Protein AF-A0A346PEL0-F1 (afdb_monomer_lite)

pLDDT: mean 92.08, std 10.99, range [40.88, 98.5]

Radius of gyration: 15.34 Å; chains: 1; bounding box: 48×20×41 Å

Foldseek 3Di:
DDPPPDDDPVNVVVVVVLLVLLVLLLVLLVVLLVDQFDPQLNVLSVVLNVLSVCLNPDDDDLVVSLVSLVVSLVSLVSDPDGPDPSSRVSSVVSNVSSVVSNVD

Secondary structure (DSSP, 8-state):
----PPPPHHHHHHHHHHHHHHHHHHHHHHHHHTS---HHHHHHHHHHHHHHHHHHHS---HHHHHHHHHHHHHHHHT-S--SSHHHHHHHHHHHHHHHHHHH-

Sequence (104 aa):
MTDEQPATLKDVIDDHALKDRLARLSYHLEATAELPVDRQASRWLGEAEAVARDLERSDLDRETVARRVAKVQDLLDEVDETGHADADEHLVTARRECVDLLES

InterPro domains:
  IPR058465 Domain of unknown function DUF8152 [PF26479] (22-103)

Organism: NCBI:txid2044521

Structure (mmCIF, N/CA/C/O backbone):
data_AF-A0A346PEL0-F1
#
_entry.id   AF-A0A346PEL0-F1
#
loop_
_atom_site.group_PDB
_atom_site.id
_atom_site.type_symbol
_atom_site.label_atom_id
_atom_site.label_alt_id
_atom_site.label_comp_id
_atom_site.label_asym_id
_atom_site.label_entity_id
_atom_site.label_seq_id
_atom_site.pdbx_PDB_ins_code
_atom_site.Cartn_x
_atom_site.Cartn_y
_atom_site.Cartn_z
_atom_site.occupancy
_atom_site.B_iso_or_equiv
_atom_site.auth_seq_id
_atom_site.auth_comp_id
_atom_site.auth_asym_id
_atom_site.auth_atom_id
_atom_site.pdbx_PDB_model_num
ATOM 1 N N . MET A 1 1 ? 34.435 -7.355 -22.837 1.00 40.88 1 MET A N 1
ATOM 2 C CA . MET A 1 1 ? 33.895 -6.074 -23.328 1.00 40.88 1 MET A CA 1
ATOM 3 C C . MET A 1 1 ? 32.400 -6.235 -23.223 1.00 40.88 1 MET A C 1
ATOM 5 O O . MET A 1 1 ? 31.825 -6.930 -24.044 1.00 40.88 1 MET A O 1
ATOM 9 N N . THR A 1 2 ? 31.835 -5.826 -22.097 1.00 50.34 2 THR A N 1
ATOM 10 C CA . THR A 1 2 ? 30.398 -5.911 -21.846 1.00 50.34 2 THR A CA 1
ATOM 11 C C . THR A 1 2 ? 29.706 -4.908 -22.758 1.00 50.34 2 THR A C 1
ATOM 13 O O . THR A 1 2 ? 30.006 -3.719 -22.695 1.00 50.34 2 THR A O 1
ATOM 16 N N . ASP A 1 3 ? 28.839 -5.410 -23.634 1.00 46.03 3 ASP A N 1
ATOM 17 C CA . ASP A 1 3 ? 27.797 -4.627 -24.291 1.00 46.03 3 ASP A CA 1
ATOM 18 C C . ASP A 1 3 ? 26.860 -4.100 -23.192 1.00 46.03 3 ASP A C 1
ATOM 20 O O . ASP A 1 3 ? 25.936 -4.790 -22.766 1.00 46.03 3 ASP A O 1
ATOM 24 N N . GLU A 1 4 ? 27.118 -2.897 -22.678 1.00 55.88 4 GLU A N 1
ATOM 25 C CA . GLU A 1 4 ? 26.062 -2.102 -22.050 1.00 55.88 4 GLU A CA 1
ATOM 26 C C . GLU A 1 4 ? 25.189 -1.569 -23.186 1.00 55.88 4 GLU A C 1
ATOM 28 O O . GLU A 1 4 ? 25.436 -0.500 -23.747 1.00 55.88 4 GLU A O 1
ATOM 33 N N . GLN A 1 5 ? 24.196 -2.363 -23.589 1.00 60.12 5 GLN A N 1
ATOM 34 C CA . GLN A 1 5 ? 23.125 -1.847 -24.430 1.00 60.12 5 GLN A CA 1
ATOM 35 C C . GLN A 1 5 ? 22.398 -0.756 -23.632 1.00 60.12 5 GLN A C 1
ATOM 37 O O . GLN A 1 5 ? 21.932 -1.032 -22.525 1.00 60.12 5 GLN A O 1
ATOM 42 N N . PRO A 1 6 ? 22.315 0.483 -24.146 1.00 61.59 6 PRO A N 1
ATOM 43 C CA . PRO A 1 6 ? 21.618 1.552 -23.449 1.00 61.59 6 PRO A CA 1
ATOM 44 C C . PRO A 1 6 ? 20.141 1.179 -23.304 1.00 61.59 6 PRO A C 1
ATOM 46 O O . PRO A 1 6 ? 19.513 0.769 -24.284 1.00 61.59 6 PRO A O 1
ATOM 49 N N . ALA A 1 7 ? 19.604 1.333 -22.089 1.00 73.25 7 ALA A N 1
ATOM 50 C CA . ALA A 1 7 ? 18.178 1.182 -21.814 1.00 73.25 7 ALA A CA 1
ATOM 51 C C . ALA A 1 7 ? 17.371 1.980 -22.844 1.00 73.25 7 ALA A C 1
ATOM 53 O O . ALA A 1 7 ? 17.717 3.118 -23.188 1.00 73.25 7 ALA A O 1
ATOM 54 N N . THR A 1 8 ? 16.318 1.375 -23.387 1.00 85.12 8 THR A N 1
ATOM 55 C CA . THR A 1 8 ? 15.509 2.063 -24.386 1.00 85.12 8 THR A CA 1
ATOM 56 C C . THR A 1 8 ? 14.731 3.200 -23.721 1.00 85.12 8 THR A C 1
ATOM 58 O O . THR A 1 8 ? 14.463 3.176 -22.522 1.00 85.12 8 THR A O 1
ATOM 61 N N . LEU A 1 9 ? 14.319 4.209 -24.499 1.00 82.38 9 LEU A N 1
ATOM 62 C CA . LEU A 1 9 ? 13.455 5.281 -23.984 1.00 82.38 9 LEU A CA 1
ATOM 63 C C . LEU A 1 9 ? 12.181 4.717 -23.330 1.00 82.38 9 LEU A C 1
ATOM 65 O O . LEU A 1 9 ? 11.684 5.295 -22.370 1.00 82.38 9 LEU A O 1
ATOM 69 N N . LYS A 1 10 ? 11.679 3.584 -23.839 1.00 82.00 10 LYS A N 1
ATOM 70 C CA . LYS A 1 10 ? 10.542 2.874 -23.259 1.00 82.00 10 LYS A CA 1
ATOM 71 C C . LYS A 1 10 ? 10.864 2.355 -21.855 1.00 82.00 10 LYS A C 1
ATOM 73 O O . LYS A 1 10 ? 10.104 2.655 -20.948 1.00 82.00 10 LYS A O 1
ATOM 78 N N . ASP A 1 11 ? 11.996 1.677 -21.669 1.00 85.00 11 ASP A N 1
ATOM 79 C CA . ASP A 1 11 ? 12.383 1.123 -20.362 1.00 85.00 11 ASP A CA 1
ATOM 80 C C . ASP A 1 11 ? 12.515 2.228 -19.301 1.00 85.00 11 ASP A C 1
ATOM 82 O O . ASP A 1 11 ? 12.014 2.091 -18.191 1.00 85.00 11 ASP A O 1
ATOM 86 N N . VAL A 1 12 ? 13.097 3.377 -19.667 1.00 85.12 12 VAL A N 1
ATOM 87 C CA . VAL A 1 12 ? 13.221 4.537 -18.763 1.00 85.12 12 VAL A CA 1
ATOM 88 C C . VAL A 1 12 ? 11.855 5.128 -18.394 1.00 85.12 12 VAL A C 1
ATOM 90 O O . VAL A 1 12 ? 11.640 5.515 -17.245 1.00 85.12 12 VAL A O 1
ATOM 93 N N . ILE A 1 13 ? 10.929 5.222 -19.356 1.00 86.81 13 ILE A N 1
ATOM 94 C CA . ILE A 1 13 ? 9.558 5.688 -19.096 1.00 86.81 13 ILE A CA 1
ATOM 95 C C . ILE A 1 13 ? 8.827 4.697 -18.185 1.00 86.81 13 ILE A C 1
ATOM 97 O O . ILE A 1 13 ? 8.178 5.126 -17.232 1.00 86.81 13 ILE A O 1
ATOM 101 N N . ASP A 1 14 ? 8.962 3.396 -18.446 1.00 89.19 14 ASP A N 1
ATOM 102 C CA . ASP A 1 14 ? 8.336 2.336 -17.656 1.00 89.19 14 ASP A CA 1
ATOM 103 C C . ASP A 1 14 ? 8.885 2.331 -16.215 1.00 89.19 14 ASP A C 1
ATOM 105 O O . ASP A 1 14 ? 8.121 2.152 -15.267 1.00 89.19 14 ASP A O 1
ATOM 109 N N . ASP A 1 15 ? 10.182 2.590 -16.021 1.00 90.06 15 ASP A N 1
ATOM 110 C CA . ASP A 1 15 ? 10.805 2.721 -14.697 1.00 90.06 15 ASP A CA 1
ATOM 111 C C . ASP A 1 15 ? 10.348 3.989 -13.953 1.00 90.06 15 ASP A C 1
ATOM 113 O O . ASP A 1 15 ? 10.092 3.944 -12.748 1.00 90.06 15 ASP A O 1
ATOM 117 N N . HIS A 1 16 ? 10.206 5.128 -14.643 1.00 91.94 16 HIS A N 1
ATOM 118 C CA . HIS A 1 16 ? 9.674 6.351 -14.028 1.00 91.94 16 HIS A CA 1
ATOM 119 C C . HIS A 1 16 ? 8.205 6.178 -13.628 1.00 91.94 16 HIS A C 1
ATOM 121 O O . HIS A 1 16 ? 7.818 6.543 -12.521 1.00 91.94 16 HIS A O 1
ATOM 127 N N . ALA A 1 17 ? 7.392 5.572 -14.498 1.00 92.50 17 ALA A N 1
ATOM 128 C CA . ALA A 1 17 ? 5.996 5.268 -14.204 1.00 92.50 17 ALA A CA 1
ATOM 129 C C . ALA A 1 17 ? 5.867 4.304 -13.013 1.00 92.50 17 ALA A C 1
ATOM 131 O O . ALA A 1 17 ? 5.002 4.501 -12.156 1.00 92.50 17 ALA A O 1
ATOM 132 N N . LEU A 1 18 ? 6.751 3.303 -12.928 1.00 94.19 18 LEU A N 1
ATOM 133 C CA . LEU A 1 18 ? 6.844 2.400 -11.784 1.00 94.19 18 LEU A CA 1
ATOM 134 C C . LEU A 1 18 ? 7.169 3.167 -10.493 1.00 94.19 18 LEU A C 1
ATOM 136 O O . LEU A 1 18 ? 6.455 3.019 -9.501 1.00 94.19 18 LEU A O 1
ATOM 140 N N . LYS A 1 19 ? 8.195 4.028 -10.506 1.00 95.12 19 LYS A N 1
ATOM 141 C CA . LYS A 1 19 ? 8.568 4.848 -9.340 1.00 95.12 19 LYS A CA 1
ATOM 142 C C . LYS A 1 19 ? 7.450 5.790 -8.903 1.00 95.12 19 LYS A C 1
ATOM 144 O O . LYS A 1 19 ? 7.168 5.870 -7.711 1.00 95.12 19 LYS A O 1
ATOM 149 N N . ASP A 1 20 ? 6.768 6.440 -9.844 1.00 96.75 20 ASP A N 1
ATOM 150 C CA . ASP A 1 20 ? 5.638 7.321 -9.537 1.00 96.75 20 ASP A CA 1
ATOM 151 C C . ASP A 1 20 ? 4.484 6.561 -8.868 1.00 96.75 20 ASP A C 1
ATOM 153 O O . ASP A 1 20 ? 3.842 7.081 -7.955 1.00 96.75 20 ASP A O 1
ATOM 157 N N . ARG A 1 21 ? 4.208 5.326 -9.305 1.00 97.25 21 ARG A N 1
ATOM 158 C CA . ARG A 1 21 ? 3.195 4.459 -8.683 1.00 97.25 21 ARG A CA 1
ATOM 159 C C . ARG A 1 21 ? 3.592 4.033 -7.274 1.00 97.25 21 ARG A C 1
ATOM 161 O O . ARG A 1 21 ? 2.771 4.123 -6.365 1.00 97.25 21 ARG A O 1
ATOM 168 N N . LEU A 1 22 ? 4.846 3.629 -7.072 1.00 98.00 22 LEU A N 1
ATOM 169 C CA . LEU A 1 22 ? 5.364 3.279 -5.746 1.00 98.00 22 LEU A CA 1
ATOM 170 C C . LEU A 1 22 ? 5.307 4.472 -4.782 1.00 98.00 22 LEU A C 1
ATOM 172 O O . LEU A 1 22 ? 4.891 4.308 -3.636 1.00 98.00 22 LEU A O 1
ATOM 176 N N . ALA A 1 23 ? 5.634 5.676 -5.256 1.00 97.94 23 ALA A N 1
ATOM 177 C CA . ALA A 1 23 ? 5.509 6.902 -4.473 1.00 97.94 23 ALA A CA 1
ATOM 178 C C . ALA A 1 23 ? 4.048 7.203 -4.097 1.00 97.94 23 ALA A C 1
ATOM 180 O O . ALA A 1 23 ? 3.768 7.553 -2.953 1.00 97.94 23 ALA A O 1
ATOM 181 N N . ARG A 1 24 ? 3.094 7.020 -5.023 1.00 98.12 24 ARG A N 1
ATOM 182 C CA . ARG A 1 24 ? 1.659 7.178 -4.717 1.00 98.12 24 ARG A CA 1
ATOM 183 C C . ARG A 1 24 ? 1.156 6.148 -3.710 1.00 98.12 24 ARG A C 1
ATOM 185 O O . ARG A 1 24 ? 0.409 6.514 -2.807 1.00 98.12 24 ARG A O 1
ATOM 192 N N . LEU A 1 25 ? 1.574 4.889 -3.841 1.00 98.31 25 LEU A N 1
ATOM 193 C CA . LEU A 1 25 ? 1.240 3.838 -2.881 1.00 98.31 25 LEU A CA 1
ATOM 194 C C . LEU A 1 25 ? 1.743 4.202 -1.476 1.00 98.31 25 LEU A C 1
ATOM 196 O O . LEU A 1 25 ? 0.962 4.197 -0.528 1.00 98.31 25 LEU A O 1
ATOM 200 N N . SER A 1 26 ? 3.022 4.571 -1.366 1.00 98.06 26 SER A N 1
ATOM 201 C CA . SER A 1 26 ? 3.664 5.031 -0.126 1.00 98.06 26 SER A CA 1
ATOM 202 C C . SER A 1 26 ? 2.903 6.210 0.496 1.00 98.06 26 SER A C 1
ATOM 204 O O . SER A 1 26 ? 2.488 6.141 1.651 1.00 98.06 26 SER A O 1
ATOM 206 N N . TYR A 1 27 ? 2.599 7.235 -0.308 1.00 98.31 27 TYR A N 1
ATOM 207 C CA . TYR A 1 27 ? 1.850 8.418 0.120 1.00 98.31 27 TYR A CA 1
ATOM 208 C C . TYR A 1 27 ? 0.467 8.088 0.694 1.00 98.31 27 TYR A C 1
ATOM 210 O O . TYR A 1 27 ? 0.098 8.601 1.748 1.00 98.31 27 TYR A O 1
ATOM 218 N N . HIS A 1 28 ? -0.317 7.241 0.022 1.00 98.31 28 HIS A N 1
ATOM 219 C CA . HIS A 1 28 ? -1.656 6.901 0.507 1.00 98.31 28 HIS A CA 1
ATOM 220 C C . HIS A 1 28 ? -1.620 6.095 1.808 1.00 98.31 28 HIS A C 1
ATOM 222 O O . HIS A 1 28 ? -2.480 6.289 2.667 1.00 98.31 28 HIS A O 1
ATOM 228 N N . LEU A 1 29 ? -0.622 5.229 1.986 1.00 97.69 29 LEU A N 1
ATOM 229 C CA . LEU A 1 29 ? -0.455 4.480 3.231 1.00 97.69 29 LEU A CA 1
ATOM 230 C C . LEU A 1 29 ? -0.040 5.396 4.389 1.00 97.69 29 LEU A C 1
ATOM 232 O O . LEU A 1 29 ? -0.644 5.312 5.456 1.00 97.69 29 LEU A O 1
ATOM 236 N N . GLU A 1 30 ? 0.890 6.326 4.156 1.00 97.31 30 GLU A N 1
ATOM 237 C CA . GLU A 1 30 ? 1.273 7.351 5.139 1.00 97.31 30 GLU A CA 1
ATOM 238 C C . GLU A 1 30 ? 0.071 8.237 5.511 1.00 97.31 30 GLU A C 1
ATOM 240 O O . GLU A 1 30 ? -0.234 8.417 6.688 1.00 97.31 30 GLU A O 1
ATOM 245 N N . ALA A 1 31 ? -0.697 8.709 4.523 1.00 97.25 31 ALA A N 1
ATOM 246 C CA . ALA A 1 31 ? -1.896 9.511 4.765 1.00 97.25 31 ALA A CA 1
ATOM 247 C C . ALA A 1 31 ? -2.969 8.754 5.570 1.00 97.25 31 ALA A C 1
ATOM 249 O O . ALA A 1 31 ? -3.664 9.352 6.388 1.00 97.25 31 ALA A O 1
ATOM 250 N N . THR A 1 32 ? -3.082 7.436 5.380 1.00 95.69 32 THR A N 1
ATOM 251 C CA . THR A 1 32 ? -3.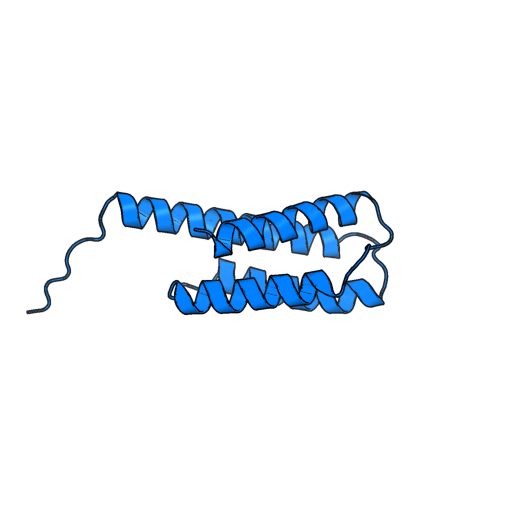972 6.585 6.186 1.00 95.69 32 THR A CA 1
ATOM 252 C C . THR A 1 32 ? -3.483 6.492 7.639 1.00 95.69 32 THR A C 1
ATOM 254 O O . THR A 1 32 ? -4.294 6.528 8.562 1.00 95.69 32 THR A O 1
ATOM 257 N N . ALA A 1 33 ? -2.167 6.397 7.862 1.00 90.50 33 ALA A N 1
ATOM 258 C CA . ALA A 1 33 ? -1.566 6.275 9.192 1.00 90.50 33 ALA A CA 1
ATOM 259 C C . ALA A 1 33 ? -1.662 7.560 10.042 1.00 90.50 33 ALA A C 1
ATOM 261 O O . ALA A 1 33 ? -1.685 7.478 11.271 1.00 90.50 33 ALA A O 1
ATOM 262 N N . GLU A 1 34 ? -1.760 8.731 9.407 1.00 94.06 34 GLU A N 1
ATOM 263 C CA . GLU A 1 34 ? -1.951 10.031 10.074 1.00 94.06 34 GLU A CA 1
ATOM 264 C C . GLU A 1 34 ? -3.398 10.269 10.561 1.00 94.06 34 GLU A C 1
ATOM 266 O O . GLU A 1 34 ? -3.676 11.229 11.288 1.00 94.06 34 GLU A O 1
ATOM 271 N N . LEU A 1 35 ? -4.339 9.400 10.180 1.00 95.88 35 LEU A N 1
ATOM 272 C CA . LEU A 1 35 ? -5.755 9.496 10.534 1.00 95.88 35 LEU A CA 1
ATOM 273 C C . LEU A 1 35 ? -6.104 8.615 11.749 1.00 95.88 35 LEU A C 1
ATOM 275 O O . LEU A 1 35 ? -5.401 7.650 12.056 1.00 95.88 35 LEU A O 1
ATOM 279 N N . PRO A 1 36 ? -7.196 8.924 12.480 1.00 92.88 36 PRO A N 1
ATOM 280 C CA . PRO A 1 36 ? -7.595 8.173 13.668 1.00 92.88 36 PRO A CA 1
ATOM 281 C C . PRO A 1 36 ? -8.263 6.843 13.285 1.00 92.88 36 PRO A C 1
ATOM 283 O O . PRO A 1 36 ? -9.476 6.688 13.406 1.00 92.88 36 PRO A O 1
ATOM 286 N N . VAL A 1 37 ? -7.456 5.892 12.823 1.00 93.62 37 VAL A N 1
ATOM 287 C CA . VAL A 1 37 ? -7.889 4.550 12.421 1.00 93.62 37 VAL A CA 1
ATOM 288 C C . VAL A 1 37 ? -7.930 3.575 13.601 1.00 93.62 37 VAL A C 1
ATOM 290 O O . VAL A 1 37 ? -7.246 3.752 14.617 1.00 93.62 37 VAL A O 1
ATOM 293 N N . ASP A 1 38 ? -8.708 2.505 13.459 1.00 90.00 38 ASP A N 1
ATOM 294 C CA . ASP A 1 38 ? -8.792 1.446 14.462 1.00 90.00 38 ASP A CA 1
ATOM 295 C C . ASP A 1 38 ? -7.442 0.760 14.715 1.00 90.00 38 ASP A C 1
ATOM 297 O O . ASP A 1 38 ? -6.690 0.439 13.795 1.00 90.00 38 ASP A O 1
ATOM 301 N N . ARG A 1 39 ? -7.152 0.428 15.984 1.00 87.00 39 ARG A N 1
ATOM 302 C CA . ARG A 1 39 ? -5.861 -0.184 16.374 1.00 87.00 39 ARG A CA 1
ATOM 303 C C . ARG A 1 39 ? -5.528 -1.467 15.619 1.00 87.00 39 ARG A C 1
ATOM 305 O O . ARG A 1 39 ? -4.351 -1.775 15.442 1.00 87.00 39 ARG A O 1
ATOM 312 N N . GLN A 1 40 ? -6.544 -2.258 15.272 1.00 86.62 40 GLN A N 1
ATOM 313 C CA . GLN A 1 40 ? -6.342 -3.499 14.530 1.00 86.62 40 GLN A CA 1
ATOM 314 C C . GLN A 1 40 ? -5.851 -3.197 13.111 1.00 86.62 40 GLN A C 1
ATOM 316 O O . GLN A 1 40 ? -4.860 -3.790 12.688 1.00 86.62 40 GLN A O 1
ATOM 321 N N . ALA A 1 41 ? -6.468 -2.221 12.438 1.00 91.75 41 ALA A N 1
ATOM 322 C CA . ALA A 1 41 ? -6.039 -1.738 11.132 1.00 91.75 41 ALA A CA 1
ATOM 323 C C . ALA A 1 41 ? -4.641 -1.103 11.196 1.00 91.75 41 ALA A C 1
ATOM 325 O O . ALA A 1 41 ? -3.798 -1.421 10.360 1.00 91.75 41 ALA A O 1
ATOM 326 N N . SER A 1 42 ? -4.338 -0.296 12.227 1.00 92.44 42 SER A N 1
ATOM 327 C CA . SER A 1 42 ? -3.031 0.377 12.369 1.00 92.44 42 SER A CA 1
ATOM 328 C C . SER A 1 42 ? -1.844 -0.581 12.279 1.00 92.44 42 SER A C 1
ATOM 330 O O . SER A 1 42 ? -0.800 -0.223 11.738 1.00 92.44 42 SER A O 1
ATOM 332 N N . ARG A 1 43 ? -1.979 -1.803 12.815 1.00 94.06 43 ARG A N 1
ATOM 333 C CA . ARG A 1 43 ? -0.901 -2.799 12.768 1.00 94.06 43 ARG A CA 1
ATOM 334 C C . ARG A 1 43 ? -0.575 -3.204 11.330 1.00 94.06 43 ARG A C 1
ATOM 336 O O . ARG A 1 43 ? 0.599 -3.262 10.979 1.00 94.06 43 ARG A O 1
ATOM 343 N N . TRP A 1 44 ? -1.597 -3.512 10.538 1.00 96.88 44 TRP A N 1
ATOM 344 C CA . TRP A 1 44 ? -1.437 -3.943 9.151 1.00 96.88 44 TRP A CA 1
ATOM 345 C C . TRP A 1 44 ? -0.993 -2.786 8.256 1.00 96.88 44 TRP A C 1
ATOM 347 O O . TRP A 1 44 ? -0.050 -2.936 7.482 1.00 96.88 44 TRP A O 1
ATOM 357 N N . LEU A 1 45 ? -1.605 -1.613 8.438 1.00 96.12 45 LEU A N 1
ATOM 358 C CA . LEU A 1 45 ? -1.286 -0.394 7.696 1.00 96.12 45 LEU A CA 1
ATOM 359 C C . LEU A 1 45 ? 0.160 0.057 7.920 1.00 96.12 45 LEU A C 1
ATOM 361 O O . LEU A 1 45 ? 0.847 0.375 6.957 1.00 96.12 45 LEU A O 1
ATOM 365 N N . GLY A 1 46 ? 0.657 0.007 9.160 1.00 96.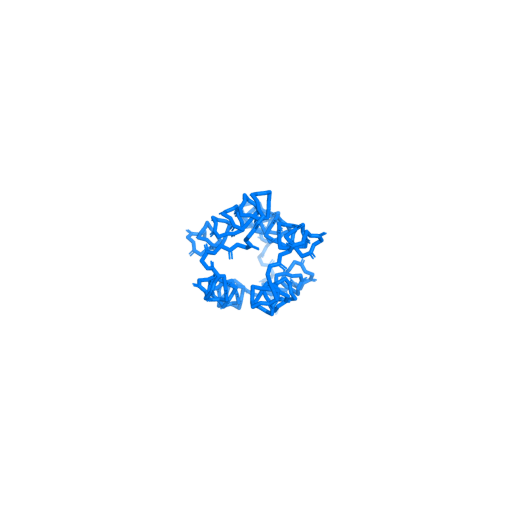31 46 GLY A N 1
ATOM 366 C CA . GLY A 1 46 ? 2.044 0.373 9.455 1.00 96.31 46 GLY A CA 1
ATOM 367 C C . GLY A 1 46 ? 3.073 -0.573 8.823 1.00 96.31 46 GLY A C 1
ATOM 368 O O . GLY A 1 46 ? 4.132 -0.131 8.381 1.00 96.31 46 GLY A O 1
ATOM 369 N N . GLU A 1 47 ? 2.778 -1.877 8.739 1.00 97.69 47 GLU A N 1
ATOM 370 C CA . GLU A 1 47 ? 3.651 -2.823 8.027 1.00 97.69 47 GLU A CA 1
ATOM 371 C C . GLU A 1 47 ? 3.611 -2.578 6.513 1.00 97.69 47 GLU A C 1
ATOM 373 O O . GLU A 1 47 ? 4.659 -2.542 5.866 1.00 97.69 47 GLU A O 1
ATOM 378 N N . ALA A 1 48 ? 2.417 -2.357 5.958 1.00 98.19 48 ALA A N 1
ATOM 379 C CA . ALA A 1 48 ? 2.231 -2.046 4.545 1.00 98.19 48 ALA A CA 1
ATOM 380 C C . ALA A 1 48 ? 2.986 -0.768 4.144 1.00 98.19 48 ALA A C 1
ATOM 382 O O . ALA A 1 48 ? 3.723 -0.777 3.156 1.00 98.19 48 ALA A O 1
ATOM 383 N N . GLU A 1 49 ? 2.860 0.302 4.934 1.00 97.75 49 GLU A N 1
ATOM 384 C CA . GLU A 1 49 ? 3.564 1.573 4.733 1.00 97.75 49 GLU A CA 1
ATOM 385 C C . GLU A 1 49 ? 5.082 1.368 4.742 1.00 97.75 49 GLU A C 1
ATOM 387 O O . GLU A 1 49 ? 5.779 1.810 3.828 1.00 97.75 49 GLU A O 1
ATOM 392 N N . ALA A 1 50 ? 5.606 0.639 5.731 1.00 97.75 50 ALA A N 1
ATOM 393 C CA . ALA A 1 50 ? 7.038 0.380 5.831 1.00 97.75 50 ALA A CA 1
ATOM 394 C C . ALA A 1 50 ? 7.583 -0.337 4.584 1.00 97.75 50 ALA A C 1
ATOM 396 O O . ALA A 1 50 ? 8.655 0.019 4.089 1.00 97.75 50 ALA A O 1
ATOM 397 N N . VAL A 1 51 ? 6.843 -1.315 4.050 1.00 98.12 51 VAL A N 1
ATOM 398 C CA . VAL A 1 51 ? 7.223 -2.028 2.821 1.00 98.12 51 VAL A CA 1
ATOM 399 C C . VAL A 1 51 ? 7.125 -1.116 1.594 1.00 98.12 51 VAL A C 1
ATOM 401 O O . VAL A 1 51 ? 8.048 -1.106 0.779 1.00 98.12 51 VAL A O 1
ATOM 404 N N . ALA A 1 52 ? 6.051 -0.334 1.456 1.00 97.75 52 ALA A N 1
ATOM 405 C CA . ALA A 1 52 ? 5.866 0.585 0.331 1.00 97.75 52 ALA A CA 1
ATOM 406 C C . ALA A 1 52 ? 6.937 1.685 0.292 1.00 97.75 52 ALA A C 1
ATOM 408 O O . ALA A 1 52 ? 7.495 1.979 -0.764 1.00 97.75 52 ALA A O 1
ATOM 409 N N . ARG A 1 53 ? 7.301 2.228 1.452 1.00 97.50 53 ARG A N 1
ATOM 410 C CA . ARG A 1 53 ? 8.368 3.222 1.589 1.00 97.50 53 ARG A CA 1
ATOM 411 C C . ARG A 1 53 ? 9.748 2.647 1.274 1.00 97.50 53 ARG A C 1
ATOM 413 O O . ARG A 1 53 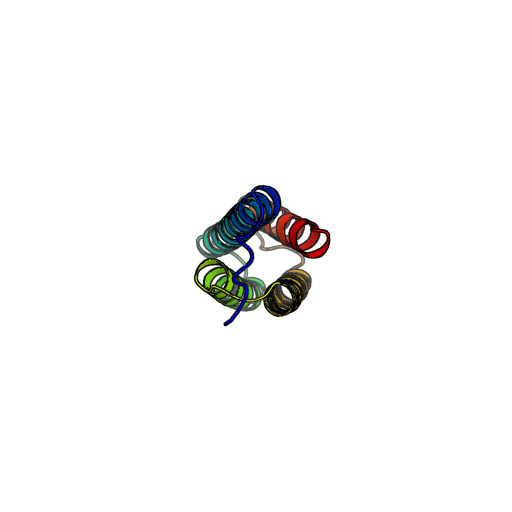? 10.598 3.342 0.720 1.00 97.50 53 ARG A O 1
ATOM 420 N N . ASP A 1 54 ? 9.993 1.387 1.632 1.00 97.69 54 ASP A N 1
ATOM 421 C CA . ASP A 1 54 ? 11.231 0.692 1.265 1.00 97.69 54 ASP A CA 1
ATOM 422 C C . ASP A 1 54 ? 11.312 0.453 -0.248 1.00 97.69 54 ASP A C 1
ATOM 424 O O . ASP A 1 54 ? 12.372 0.638 -0.846 1.00 97.69 54 ASP A O 1
ATOM 428 N N . LEU A 1 55 ? 10.184 0.109 -0.878 1.00 97.25 55 LEU A N 1
ATOM 429 C CA . LEU A 1 55 ? 10.066 -0.020 -2.330 1.00 97.25 55 LEU A CA 1
ATOM 430 C C . LEU A 1 55 ? 10.308 1.303 -3.060 1.00 97.25 55 LEU A C 1
ATOM 432 O O . LEU A 1 55 ? 11.055 1.326 -4.029 1.00 97.25 55 LEU A O 1
ATOM 436 N N . GLU A 1 56 ? 9.716 2.398 -2.586 1.00 96.25 56 GLU A N 1
ATOM 437 C CA . GLU A 1 56 ? 9.888 3.740 -3.159 1.00 96.25 56 GLU A CA 1
ATOM 438 C C . GLU A 1 56 ? 11.363 4.181 -3.175 1.00 96.25 56 GLU A C 1
ATOM 440 O O . GLU A 1 56 ? 11.825 4.846 -4.103 1.00 96.25 56 GLU A O 1
ATOM 445 N N . ARG A 1 57 ? 12.119 3.815 -2.134 1.00 94.44 57 ARG A N 1
ATOM 446 C CA . ARG A 1 57 ? 13.499 4.278 -1.918 1.00 94.44 57 ARG A CA 1
ATOM 447 C C . ARG A 1 57 ? 14.561 3.373 -2.515 1.00 94.44 57 ARG A C 1
ATOM 449 O O . ARG A 1 57 ? 15.702 3.808 -2.679 1.00 94.44 57 ARG A O 1
ATOM 456 N N . SER A 1 58 ? 14.210 2.122 -2.774 1.00 93.00 58 SER A N 1
ATOM 457 C CA . SER A 1 58 ? 15.150 1.111 -3.230 1.00 93.00 58 SER A CA 1
ATOM 458 C C . SER A 1 58 ? 15.115 0.979 -4.744 1.00 93.00 58 SER A C 1
ATOM 460 O O . SER A 1 58 ? 14.062 1.038 -5.370 1.00 93.00 58 SER A O 1
ATOM 462 N N . ASP A 1 59 ? 16.284 0.749 -5.332 1.00 92.06 59 ASP A N 1
ATOM 463 C CA . ASP A 1 59 ? 16.398 0.359 -6.733 1.00 92.06 59 ASP A CA 1
ATOM 464 C C . ASP A 1 59 ? 16.432 -1.172 -6.791 1.00 92.06 59 ASP A C 1
ATOM 466 O O . ASP A 1 59 ? 17.464 -1.796 -6.533 1.00 92.06 59 ASP A O 1
ATOM 470 N N . LEU A 1 60 ? 15.259 -1.779 -6.974 1.00 93.31 60 LEU A N 1
ATOM 471 C CA . LEU A 1 60 ? 15.065 -3.229 -6.960 1.00 93.31 60 LEU A CA 1
ATOM 472 C C . LEU A 1 60 ? 14.631 -3.705 -8.341 1.00 93.31 60 LEU A C 1
ATOM 474 O O . LEU A 1 60 ? 13.954 -2.994 -9.081 1.00 93.31 60 LEU A O 1
ATOM 478 N N . ASP A 1 61 ? 14.973 -4.947 -8.661 1.00 93.25 61 ASP A N 1
ATOM 479 C CA . ASP A 1 61 ? 14.488 -5.594 -9.871 1.00 93.25 61 ASP A CA 1
ATOM 480 C C . ASP A 1 61 ? 12.956 -5.780 -9.839 1.00 93.25 61 ASP A C 1
ATOM 482 O O . ASP A 1 61 ? 12.332 -5.867 -8.774 1.00 93.25 61 ASP A O 1
ATOM 486 N N . ARG A 1 62 ? 12.340 -5.870 -11.026 1.00 92.25 62 ARG A N 1
ATOM 487 C CA . ARG A 1 62 ? 10.876 -5.945 -11.181 1.00 92.25 62 ARG A CA 1
ATOM 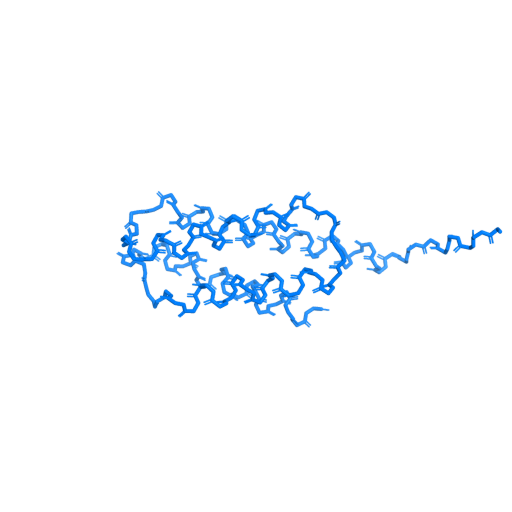488 C C . ARG A 1 62 ? 10.248 -7.144 -10.470 1.00 92.25 62 ARG A C 1
ATOM 490 O O . ARG A 1 62 ? 9.145 -7.017 -9.947 1.00 92.25 62 ARG A O 1
ATOM 497 N N . GLU A 1 63 ? 10.936 -8.284 -10.410 1.00 95.06 63 GLU A N 1
ATOM 498 C CA . GLU A 1 63 ? 10.431 -9.481 -9.726 1.00 95.06 63 GLU A CA 1
ATOM 499 C C . GLU A 1 63 ? 10.359 -9.248 -8.211 1.00 95.06 63 GLU A C 1
ATOM 501 O O . GLU A 1 63 ? 9.343 -9.531 -7.566 1.00 95.06 63 GLU A O 1
ATOM 506 N N . THR A 1 64 ? 11.410 -8.660 -7.637 1.00 96.81 64 THR A N 1
ATOM 507 C CA . THR A 1 64 ? 11.437 -8.273 -6.227 1.00 96.81 64 THR A CA 1
ATOM 508 C C . THR A 1 64 ? 10.377 -7.221 -5.907 1.00 96.81 64 THR A C 1
ATOM 510 O O . THR A 1 64 ? 9.718 -7.339 -4.868 1.00 96.81 64 THR A O 1
ATOM 513 N N . VAL A 1 65 ? 10.192 -6.220 -6.776 1.00 97.06 65 VAL A N 1
ATOM 514 C CA . VAL A 1 65 ? 9.138 -5.205 -6.620 1.00 97.06 65 VAL A CA 1
ATOM 515 C C . VAL A 1 65 ? 7.764 -5.867 -6.613 1.00 97.06 65 VAL A C 1
ATOM 517 O O . VAL A 1 65 ? 7.042 -5.718 -5.629 1.00 97.06 65 VAL A O 1
ATOM 520 N N . ALA A 1 66 ? 7.433 -6.667 -7.629 1.00 97.38 66 ALA A N 1
ATOM 521 C CA . ALA A 1 66 ? 6.137 -7.337 -7.737 1.00 97.38 66 ALA A CA 1
ATOM 522 C C . ALA A 1 66 ? 5.834 -8.205 -6.506 1.00 97.38 66 ALA A C 1
ATOM 524 O O . ALA A 1 66 ? 4.771 -8.090 -5.899 1.00 97.38 66 ALA A O 1
ATOM 525 N N . ARG A 1 67 ? 6.800 -9.012 -6.050 1.00 98.31 67 ARG A N 1
ATOM 526 C CA . ARG A 1 67 ? 6.637 -9.851 -4.852 1.00 98.31 67 ARG A CA 1
ATOM 527 C C . ARG A 1 67 ? 6.340 -9.035 -3.593 1.00 98.31 67 ARG A C 1
ATOM 529 O O . ARG A 1 67 ? 5.570 -9.466 -2.737 1.00 98.31 67 ARG A O 1
ATOM 536 N N . ARG A 1 68 ? 6.990 -7.884 -3.431 1.00 98.38 68 ARG A N 1
ATOM 537 C CA . ARG A 1 68 ? 6.788 -7.018 -2.262 1.00 98.38 68 ARG A CA 1
ATOM 538 C C . ARG A 1 68 ? 5.493 -6.217 -2.361 1.00 98.38 68 ARG A C 1
ATOM 540 O O . ARG A 1 68 ? 4.841 -6.044 -1.341 1.00 98.38 68 ARG A O 1
ATOM 547 N N . VAL A 1 69 ? 5.087 -5.795 -3.558 1.00 98.50 69 VAL A N 1
ATOM 548 C CA . VAL A 1 69 ? 3.770 -5.182 -3.789 1.00 98.50 69 VAL A CA 1
ATOM 549 C C . VAL A 1 69 ? 2.651 -6.178 -3.486 1.00 98.50 69 VAL A C 1
ATOM 551 O O . VAL A 1 69 ? 1.703 -5.813 -2.799 1.00 98.50 69 VAL A O 1
ATOM 554 N N . ALA A 1 70 ? 2.786 -7.444 -3.894 1.00 98.38 70 ALA A N 1
ATOM 555 C CA . ALA A 1 70 ? 1.835 -8.495 -3.527 1.00 98.38 70 ALA A CA 1
ATOM 556 C C . ALA A 1 70 ? 1.733 -8.653 -2.001 1.00 98.38 70 ALA A C 1
ATOM 558 O O . ALA A 1 70 ? 0.642 -8.727 -1.451 1.00 98.38 70 ALA A O 1
ATOM 559 N N . LYS A 1 71 ? 2.865 -8.583 -1.287 1.00 98.38 71 LYS A N 1
ATOM 560 C CA . LYS A 1 71 ? 2.856 -8.584 0.182 1.00 98.38 71 LYS A CA 1
ATOM 561 C C . LYS A 1 71 ? 2.124 -7.371 0.771 1.00 98.38 71 LYS A C 1
ATOM 563 O O . LYS A 1 71 ? 1.448 -7.524 1.783 1.00 98.38 71 LYS A O 1
ATOM 568 N N . VAL A 1 72 ? 2.262 -6.183 0.177 1.00 98.50 72 VAL A N 1
ATOM 569 C CA . VAL A 1 72 ? 1.476 -5.006 0.585 1.00 98.50 72 VAL A CA 1
ATOM 570 C C . VAL A 1 72 ? -0.009 -5.279 0.369 1.00 98.50 72 VAL A C 1
ATOM 572 O O . VAL A 1 72 ? -0.780 -5.084 1.298 1.00 98.50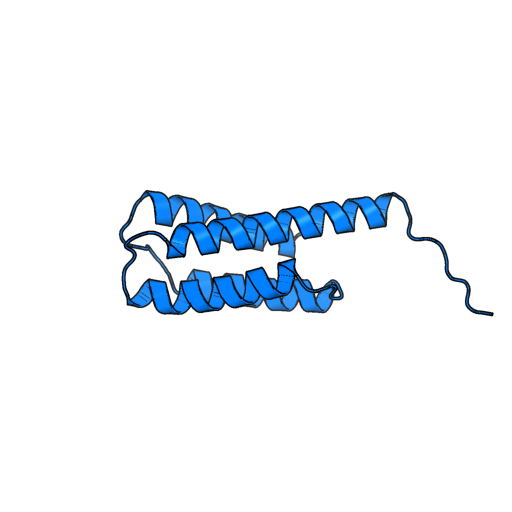 72 VAL A O 1
ATOM 575 N N . GLN A 1 73 ? -0.403 -5.795 -0.797 1.00 98.25 73 GLN A N 1
ATOM 576 C CA . GLN A 1 73 ? -1.794 -6.148 -1.087 1.00 98.25 73 GLN A CA 1
ATOM 577 C C . GLN A 1 73 ? -2.371 -7.120 -0.047 1.00 98.25 73 GLN A C 1
ATOM 579 O O . GLN A 1 73 ? -3.416 -6.819 0.523 1.00 98.25 73 GLN A O 1
ATOM 584 N N . ASP A 1 74 ? -1.649 -8.198 0.280 1.00 98.12 74 ASP A N 1
ATOM 585 C CA . ASP A 1 74 ? -2.058 -9.163 1.310 1.00 98.12 74 ASP A CA 1
ATOM 586 C C . ASP A 1 74 ? -2.270 -8.496 2.681 1.00 98.12 74 ASP A C 1
ATOM 588 O O . ASP A 1 74 ? -3.197 -8.833 3.408 1.00 98.12 74 ASP A O 1
ATOM 592 N N . LEU A 1 75 ? -1.403 -7.547 3.062 1.00 97.88 75 LEU A N 1
ATOM 593 C CA . LEU A 1 75 ? -1.540 -6.809 4.323 1.00 97.88 75 LEU A CA 1
ATOM 594 C C . LEU A 1 75 ? -2.766 -5.897 4.312 1.00 97.88 75 LEU A C 1
ATOM 596 O O . LEU A 1 75 ? -3.435 -5.765 5.334 1.00 97.88 75 LEU A O 1
ATOM 600 N N . LEU A 1 76 ? -3.050 -5.259 3.175 1.00 97.19 76 LEU A N 1
ATOM 601 C CA . LEU A 1 76 ? -4.240 -4.432 3.041 1.00 97.19 76 LEU A CA 1
ATOM 602 C C . LEU A 1 76 ? -5.495 -5.297 3.109 1.00 97.19 76 LEU A C 1
ATOM 604 O O . LEU A 1 76 ? -6.436 -4.892 3.772 1.00 97.19 76 LEU A O 1
ATOM 608 N N . ASP A 1 77 ? -5.525 -6.485 2.506 1.00 96.69 77 ASP A N 1
ATOM 609 C CA . ASP A 1 77 ? -6.679 -7.402 2.534 1.00 96.69 77 ASP A CA 1
ATOM 610 C C . ASP A 1 77 ? -7.109 -7.838 3.947 1.00 96.69 77 ASP A C 1
ATOM 612 O O . ASP A 1 77 ? -8.267 -8.192 4.140 1.00 96.69 77 ASP A O 1
ATOM 616 N N . GLU A 1 78 ? -6.241 -7.716 4.955 1.00 96.56 78 GLU A N 1
ATOM 617 C CA . GLU A 1 78 ? -6.588 -7.922 6.372 1.00 96.56 78 GLU A CA 1
ATOM 618 C C . GLU A 1 78 ? -7.342 -6.731 7.012 1.00 96.56 78 GLU A C 1
ATOM 620 O O . GLU A 1 78 ? -7.725 -6.783 8.186 1.00 96.56 78 GLU A O 1
ATOM 625 N N . VAL A 1 79 ? -7.528 -5.634 6.270 1.00 95.38 79 VAL A N 1
ATOM 626 C CA . VAL A 1 79 ? -8.210 -4.404 6.695 1.00 95.38 79 VAL A CA 1
ATOM 627 C C . VAL A 1 79 ? -9.490 -4.210 5.882 1.00 95.38 79 VAL A C 1
ATOM 629 O O . VAL A 1 79 ? -9.454 -3.688 4.767 1.00 95.38 79 VAL A O 1
ATOM 632 N N . ASP A 1 80 ? -10.632 -4.594 6.450 1.00 89.62 80 ASP A N 1
ATOM 633 C CA . ASP A 1 80 ? -11.941 -4.385 5.815 1.00 89.62 80 ASP A CA 1
ATOM 634 C C . ASP A 1 80 ? -12.293 -2.887 5.722 1.00 89.62 80 ASP A C 1
ATOM 636 O O . ASP A 1 80 ? -12.591 -2.372 4.646 1.00 89.62 80 ASP A O 1
ATOM 640 N N . GLU A 1 81 ? -12.209 -2.184 6.853 1.00 89.25 81 GLU A N 1
ATOM 641 C CA . GLU A 1 81 ? -12.423 -0.742 6.995 1.00 89.25 81 GLU A CA 1
ATOM 642 C C . GLU A 1 81 ? -11.531 -0.191 8.116 1.00 89.25 81 GLU A C 1
ATOM 644 O O . GLU A 1 81 ? -11.041 -0.928 8.977 1.00 89.25 81 GLU A O 1
ATOM 649 N N . THR A 1 82 ? -11.291 1.115 8.098 1.00 92.31 82 THR A N 1
ATOM 650 C CA . THR A 1 82 ? -10.409 1.801 9.054 1.00 92.31 82 THR A CA 1
ATOM 651 C C . THR A 1 82 ? -11.169 2.517 10.170 1.00 92.31 82 THR A C 1
ATOM 653 O O . THR A 1 82 ? -10.548 2.988 11.125 1.00 92.31 82 THR A O 1
ATOM 656 N N . GLY A 1 83 ? -12.497 2.621 10.043 1.00 92.12 83 GLY A N 1
ATOM 657 C CA . GLY A 1 83 ? -13.355 3.406 10.931 1.00 92.12 83 GLY A CA 1
ATOM 658 C C . GLY A 1 83 ? -13.336 4.914 10.641 1.00 92.12 83 GLY A C 1
ATOM 659 O O . GLY A 1 83 ? -13.942 5.687 11.387 1.00 92.12 83 GLY A O 1
ATOM 660 N N . HIS A 1 84 ? -12.668 5.348 9.565 1.00 94.50 84 HIS A N 1
ATOM 661 C CA . HIS A 1 84 ? -12.559 6.749 9.169 1.00 94.50 84 HIS A CA 1
ATOM 662 C C . HIS A 1 84 ? -12.680 6.906 7.648 1.00 94.50 84 HIS A C 1
ATOM 664 O O . HIS A 1 84 ? -11.831 6.434 6.899 1.00 94.50 84 HIS A O 1
ATOM 670 N N . ALA A 1 85 ? -13.689 7.652 7.188 1.00 95.00 85 ALA A N 1
ATOM 671 C CA . ALA A 1 85 ? -14.023 7.752 5.764 1.00 95.00 85 ALA A CA 1
ATOM 672 C C . ALA A 1 85 ? -12.835 8.179 4.878 1.00 95.00 85 ALA A C 1
ATOM 674 O O . ALA A 1 85 ? -12.549 7.518 3.885 1.00 95.00 85 ALA A O 1
ATOM 675 N N . ASP A 1 86 ? -12.083 9.215 5.265 1.00 96.50 86 ASP A N 1
ATOM 676 C CA . ASP A 1 86 ? -10.932 9.674 4.465 1.00 96.50 86 ASP A CA 1
ATOM 677 C C . ASP A 1 86 ? -9.788 8.637 4.432 1.00 96.50 86 ASP A C 1
ATOM 679 O O . ASP A 1 86 ? -9.047 8.536 3.455 1.00 96.50 86 ASP A O 1
ATOM 683 N N . ALA A 1 87 ? -9.650 7.831 5.491 1.00 96.06 87 ALA A N 1
ATOM 684 C CA . ALA A 1 87 ? -8.643 6.775 5.552 1.00 96.06 87 ALA A CA 1
ATOM 685 C C . ALA A 1 87 ? -9.065 5.595 4.668 1.00 96.06 87 ALA A C 1
ATOM 687 O O . ALA A 1 87 ? -8.229 5.011 3.982 1.00 96.06 87 ALA A O 1
ATOM 688 N N . ASP A 1 88 ? -10.366 5.306 4.599 1.00 96.50 88 ASP A N 1
ATOM 689 C CA . ASP A 1 88 ? -10.921 4.315 3.679 1.00 96.50 88 ASP A CA 1
ATOM 690 C C . ASP A 1 88 ? -10.742 4.740 2.210 1.00 96.50 88 ASP A C 1
ATOM 692 O O . ASP A 1 88 ? -10.409 3.909 1.364 1.00 96.50 88 ASP A O 1
ATOM 696 N N . GLU A 1 89 ? -10.870 6.031 1.885 1.00 97.25 89 GLU A N 1
ATOM 697 C CA . GLU A 1 89 ? -10.584 6.553 0.537 1.00 97.25 89 GLU A CA 1
ATOM 698 C C . GLU A 1 89 ? -9.111 6.363 0.137 1.00 97.25 89 GLU A C 1
ATOM 700 O O . GLU A 1 89 ? -8.798 5.934 -0.986 1.00 97.25 89 GLU A O 1
ATOM 705 N N . HIS A 1 90 ? -8.188 6.645 1.059 1.00 97.69 90 HIS A N 1
ATOM 706 C CA . HIS A 1 90 ? -6.767 6.379 0.856 1.00 97.69 90 HIS A CA 1
ATOM 707 C C . HIS A 1 90 ? -6.477 4.882 0.725 1.00 97.69 90 HIS A C 1
ATOM 709 O O . HIS A 1 90 ? -5.752 4.492 -0.193 1.00 97.69 90 HIS A O 1
ATOM 715 N N . LEU A 1 91 ? -7.097 4.039 1.554 1.00 96.69 91 LEU A N 1
ATOM 716 C CA . LEU A 1 91 ? -6.960 2.585 1.492 1.00 96.69 91 LEU A CA 1
ATOM 717 C C . LEU A 1 91 ? -7.438 2.025 0.146 1.00 96.69 91 LEU A C 1
ATOM 719 O O . LEU A 1 91 ? -6.731 1.235 -0.481 1.00 96.69 91 LEU A O 1
ATOM 723 N N . VAL A 1 92 ? -8.598 2.464 -0.349 1.00 97.38 92 VAL A N 1
ATOM 724 C CA . VAL A 1 92 ? -9.110 2.081 -1.677 1.00 97.38 92 VAL A CA 1
ATOM 725 C C . VAL A 1 92 ? -8.121 2.463 -2.777 1.00 97.38 92 VAL A C 1
ATOM 727 O O . VAL A 1 92 ? -7.854 1.669 -3.682 1.00 97.38 92 VAL A O 1
ATOM 730 N N . THR A 1 93 ? -7.540 3.660 -2.692 1.00 97.88 93 THR A N 1
ATOM 731 C CA . THR A 1 93 ? -6.565 4.123 -3.686 1.00 97.88 93 THR A CA 1
ATOM 732 C C . THR A 1 93 ? -5.261 3.324 -3.614 1.00 97.88 93 THR A C 1
ATOM 734 O O . THR A 1 93 ? -4.752 2.902 -4.651 1.00 97.88 93 THR A O 1
ATOM 737 N N . ALA A 1 94 ? -4.761 3.030 -2.411 1.00 97.81 94 ALA A N 1
ATOM 738 C CA . ALA A 1 94 ? -3.580 2.194 -2.204 1.00 97.81 94 ALA A CA 1
ATOM 739 C C . ALA A 1 94 ? -3.767 0.785 -2.793 1.00 97.81 94 ALA A C 1
ATOM 741 O O . ALA A 1 94 ? -2.917 0.308 -3.544 1.00 97.81 94 ALA A O 1
ATOM 742 N N . ARG A 1 95 ? -4.919 0.149 -2.541 1.00 97.94 95 ARG A N 1
ATOM 743 C CA . ARG A 1 95 ? -5.264 -1.163 -3.118 1.00 97.94 95 ARG A CA 1
ATOM 744 C C . ARG A 1 95 ? -5.254 -1.144 -4.642 1.00 97.94 95 ARG A C 1
ATOM 746 O O . ARG A 1 95 ? -4.756 -2.077 -5.268 1.00 97.94 95 ARG A O 1
ATOM 753 N N . ARG A 1 96 ? -5.788 -0.079 -5.241 1.00 97.75 96 ARG A N 1
ATOM 754 C CA . ARG A 1 96 ? -5.784 0.093 -6.694 1.00 97.75 96 ARG A CA 1
ATOM 755 C C . ARG A 1 96 ? -4.365 0.213 -7.246 1.00 97.75 96 ARG A C 1
ATOM 757 O O . ARG A 1 96 ? -4.063 -0.432 -8.242 1.00 97.75 96 ARG A O 1
ATOM 764 N N . GLU A 1 97 ? -3.496 0.996 -6.609 1.00 97.88 97 GLU A N 1
ATOM 765 C CA . GLU A 1 97 ? -2.098 1.098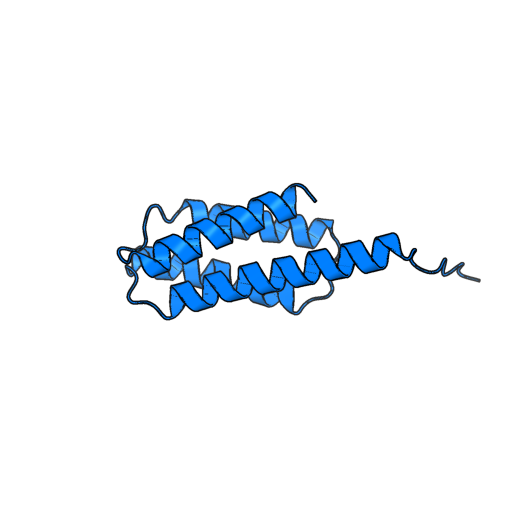 -7.048 1.00 97.88 97 GLU A CA 1
ATOM 766 C C . GLU A 1 97 ? -1.376 -0.254 -6.947 1.00 97.88 97 GLU A C 1
ATOM 768 O O . GLU A 1 97 ? -0.615 -0.582 -7.852 1.00 97.88 97 GLU A O 1
ATOM 773 N N . CYS A 1 98 ? -1.651 -1.082 -5.927 1.00 98.00 98 CYS A N 1
ATOM 774 C CA . CYS A 1 98 ? -1.118 -2.450 -5.862 1.00 98.00 98 CYS A CA 1
ATOM 775 C C . CYS A 1 98 ? -1.535 -3.302 -7.068 1.00 98.00 98 CYS A C 1
ATOM 777 O O . CYS A 1 98 ? -0.684 -3.961 -7.659 1.00 98.00 98 CYS A O 1
ATOM 779 N N . VAL A 1 99 ? -2.817 -3.280 -7.447 1.00 97.62 99 VAL A N 1
ATOM 780 C CA . VAL A 1 99 ? -3.313 -4.018 -8.622 1.00 97.62 99 VAL A CA 1
ATOM 781 C C . VAL A 1 99 ? -2.618 -3.530 -9.887 1.00 97.62 99 VAL A C 1
ATOM 783 O O . VAL A 1 99 ? -2.011 -4.326 -10.598 1.00 97.62 99 VAL A O 1
ATOM 786 N N . ASP A 1 100 ? -2.623 -2.219 -10.122 1.00 95.88 100 ASP A N 1
ATOM 787 C CA . ASP A 1 100 ? -2.006 -1.640 -11.312 1.00 95.88 100 ASP A CA 1
ATOM 788 C C . ASP A 1 100 ? -0.501 -1.973 -11.396 1.00 95.88 100 ASP A C 1
ATOM 790 O O . ASP A 1 100 ? 0.013 -2.238 -12.480 1.00 95.88 100 ASP A O 1
ATOM 794 N N . LEU A 1 101 ? 0.215 -1.964 -10.265 1.00 95.50 101 LEU A N 1
ATOM 795 C CA . LEU A 1 101 ? 1.636 -2.320 -10.174 1.00 95.50 101 LEU A CA 1
ATOM 796 C C . LEU A 1 101 ? 1.911 -3.795 -10.497 1.00 95.50 101 LEU A C 1
ATOM 798 O O . LEU A 1 101 ? 2.982 -4.102 -11.012 1.00 95.50 101 LEU A O 1
ATOM 802 N N . LEU A 1 102 ? 0.982 -4.697 -10.177 1.00 95.44 102 LEU A N 1
ATOM 803 C CA . LEU A 1 102 ? 1.106 -6.133 -10.450 1.00 95.44 102 LEU A CA 1
ATOM 804 C C . LEU A 1 102 ? 0.703 -6.501 -11.886 1.00 95.44 102 LEU A C 1
ATOM 806 O O . LEU A 1 102 ? 1.115 -7.548 -12.383 1.00 95.44 102 LEU A O 1
ATOM 810 N N . GLU A 1 103 ? -0.092 -5.657 -12.543 1.00 91.25 103 GLU A N 1
ATOM 811 C CA . GLU A 1 103 ? -0.516 -5.821 -13.939 1.00 91.25 103 GLU A CA 1
ATOM 812 C C . GLU A 1 103 ? 0.391 -5.094 -14.956 1.00 91.25 103 GLU A C 1
ATOM 814 O O . GLU A 1 103 ? 0.215 -5.286 -16.163 1.00 91.25 103 GLU A O 1
ATOM 819 N N . SER A 1 104 ? 1.334 -4.265 -14.485 1.00 77.25 104 SER A N 1
ATOM 820 C CA . SER A 1 104 ? 2.286 -3.483 -15.304 1.00 77.25 104 SER A CA 1
ATOM 821 C C . SER A 1 104 ? 3.509 -4.291 -15.738 1.00 77.25 104 SER A C 1
ATOM 823 O O . SER A 1 104 ? 3.916 -4.136 -16.913 1.00 77.25 104 SER A O 1
#